Protein AF-N4V3N1-F1 (afdb_monomer_lite)

Secondary structure (DSSP, 8-state):
-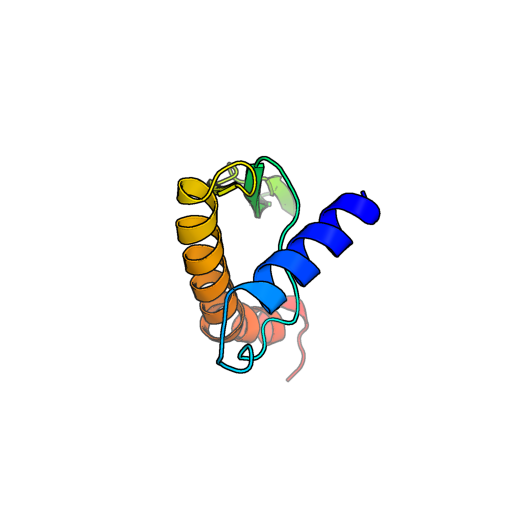HHHHHHHHHHHHHT-SS---S-------S-EEE--EEE-TTS-EEEPPPEEEE-SSSHHHHHHHHHHHHHHHHHIIIIIHHHHIIIII---

InterPro domains:
  IPR046797 PD-(D/E)XK nuclease-like [PF20516] (1-81)

Organism: Fusarium oxysporum f. sp. cubense (strain race 1) (NCBI:txid1229664)

Sequence (92 aa):
MGTWQSAQWRSLQHKRYASFGPIDFLPQGRDWQFVASILDENDKPVLLKGVQLGGTDSELKIYPLILRLRRLKRRIVEDYWPPFVSDVLAIS

pLDDT: mean 78.93, std 10.92, range [54.56, 93.38]

Foldseek 3Di:
DVVVVVVVVVVVVVPDPDDDDPPVDDDADAWDWDWDWDQDPVRDTDIDDIDTQFGPPDPVRRVSNVVVVVVVVVCCVPPVVVCCCCPPVVPD

Radius of gyration: 17.82 Å; chains: 1; bounding box: 52×28×42 Å

Structure (mmCIF, N/CA/C/O backbone):
data_AF-N4V3N1-F1
#
_entry.id   AF-N4V3N1-F1
#
loop_
_atom_site.group_PDB
_atom_site.id
_atom_site.type_symbol
_atom_site.label_atom_id
_atom_site.label_alt_id
_atom_site.label_comp_id
_atom_site.label_asym_id
_atom_site.label_entity_id
_atom_site.label_seq_id
_atom_site.pdbx_PDB_ins_code
_atom_site.Cartn_x
_atom_site.Cartn_y
_atom_site.Cartn_z
_atom_site.occupancy
_atom_site.B_iso_or_equiv
_atom_site.auth_seq_id
_atom_site.auth_comp_id
_atom_site.auth_asym_id
_atom_site.auth_atom_id
_atom_site.pdbx_PDB_model_num
ATOM 1 N N . MET A 1 1 ? -3.536 -17.570 17.429 1.00 55.03 1 MET A N 1
ATOM 2 C CA . MET A 1 1 ? -4.081 -16.881 16.233 1.00 55.03 1 MET A CA 1
ATOM 3 C C . MET A 1 1 ? -5.251 -17.633 15.586 1.00 55.03 1 MET A C 1
ATOM 5 O O . MET A 1 1 ? -6.298 -17.021 15.417 1.00 55.03 1 MET A O 1
ATOM 9 N N . GLY A 1 2 ? -5.157 -18.944 15.310 1.00 66.50 2 GLY A N 1
ATOM 10 C CA . GLY A 1 2 ? -6.214 -19.691 14.592 1.00 66.50 2 GLY A CA 1
ATOM 11 C C . GLY A 1 2 ? -7.606 -19.741 15.250 1.00 66.50 2 GLY A C 1
ATOM 12 O O . GLY A 1 2 ? -8.617 -19.668 14.551 1.00 66.50 2 GLY A O 1
ATOM 13 N N . THR A 1 3 ? -7.695 -19.795 16.584 1.00 71.38 3 THR A N 1
ATOM 14 C CA . THR A 1 3 ? -8.988 -19.855 17.299 1.00 71.38 3 THR A CA 1
ATOM 15 C C . THR A 1 3 ? -9.806 -18.571 17.138 1.00 71.38 3 THR A C 1
ATOM 17 O O . THR A 1 3 ? -11.012 -18.631 16.915 1.00 71.38 3 THR A O 1
ATOM 20 N N . TRP A 1 4 ? -9.145 -17.409 17.182 1.00 64.81 4 TRP A N 1
ATOM 21 C CA . TRP A 1 4 ? -9.783 -16.100 17.005 1.00 64.81 4 TRP A CA 1
ATOM 22 C C . TRP A 1 4 ? -10.264 -15.898 15.563 1.00 64.81 4 TRP A C 1
ATOM 24 O O . TRP A 1 4 ? -11.413 -15.524 15.342 1.00 64.81 4 TRP A O 1
ATOM 34 N N . GLN A 1 5 ? -9.433 -16.268 14.582 1.00 66.00 5 GLN A N 1
ATOM 35 C CA . GLN A 1 5 ? -9.799 -16.247 13.163 1.00 66.00 5 GLN A CA 1
ATOM 36 C C . GLN A 1 5 ? -11.017 -17.135 12.876 1.00 66.00 5 GLN A C 1
ATOM 38 O O . GLN A 1 5 ? -11.959 -16.712 12.211 1.00 66.00 5 GLN A O 1
ATOM 43 N N . SER A 1 6 ? -11.037 -18.345 13.442 1.00 73.81 6 SER A N 1
ATOM 44 C CA . SER A 1 6 ? -12.159 -19.280 13.300 1.00 73.81 6 SER A CA 1
ATOM 45 C C . SER A 1 6 ? -13.446 -18.744 13.936 1.00 73.81 6 SER A C 1
ATOM 47 O O . SER A 1 6 ? -14.521 -18.867 13.354 1.00 73.81 6 SER A O 1
ATOM 49 N N . ALA A 1 7 ? -13.357 -18.127 15.118 1.00 73.50 7 ALA A N 1
ATOM 50 C CA . ALA A 1 7 ? -14.509 -17.528 15.790 1.00 73.50 7 ALA A CA 1
ATOM 51 C C . ALA A 1 7 ? -15.074 -16.323 15.016 1.00 73.50 7 ALA A C 1
ATOM 53 O O . ALA A 1 7 ? -16.292 -16.172 14.918 1.00 73.50 7 ALA A O 1
ATOM 54 N N . GLN A 1 8 ? -14.206 -15.504 14.416 1.00 71.81 8 GLN A N 1
ATOM 55 C CA . GLN A 1 8 ? -14.610 -14.356 13.607 1.00 71.81 8 GLN A CA 1
ATOM 56 C C . GLN A 1 8 ? -15.370 -14.787 12.343 1.00 71.81 8 GLN A C 1
ATOM 58 O O . GLN A 1 8 ? -16.451 -14.260 12.080 1.00 71.81 8 GLN A O 1
ATOM 63 N N . TRP A 1 9 ? -14.867 -15.789 11.611 1.00 74.69 9 TRP A N 1
ATOM 64 C CA . TRP A 1 9 ? -15.569 -16.361 10.454 1.00 74.69 9 TRP A CA 1
ATOM 65 C C . TRP A 1 9 ? -16.946 -16.923 10.826 1.00 74.69 9 TRP A C 1
ATOM 67 O O . TRP A 1 9 ? -17.932 -16.612 10.158 1.00 74.69 9 TRP A O 1
ATOM 77 N N . ARG A 1 10 ? -17.045 -17.673 11.933 1.00 77.94 10 ARG A N 1
ATOM 78 C CA . ARG A 1 10 ? -18.328 -18.212 12.421 1.00 77.94 10 ARG A CA 1
ATOM 79 C C . ARG A 1 10 ? -19.312 -17.108 12.825 1.00 77.94 10 ARG A C 1
ATOM 81 O O . ARG A 1 10 ? -20.488 -17.200 12.498 1.00 77.94 10 ARG A O 1
ATOM 88 N N . SER A 1 11 ? -18.845 -16.050 13.492 1.00 72.06 11 SER A N 1
ATOM 89 C CA . SER A 1 11 ? -19.679 -14.899 13.886 1.00 72.06 11 SER A CA 1
ATOM 90 C C . SER A 1 11 ? -20.241 -14.147 12.675 1.00 72.06 11 SER A C 1
ATOM 92 O O . SER A 1 11 ? -21.419 -13.790 12.651 1.00 72.06 11 SER A O 1
ATOM 94 N N . LEU A 1 12 ? -19.420 -13.961 11.635 1.00 67.06 12 LEU A N 1
ATOM 95 C CA . LEU A 1 12 ? -19.852 -13.363 10.371 1.00 67.06 12 LEU A CA 1
ATOM 96 C C . LEU A 1 12 ? -20.918 -14.230 9.684 1.00 67.06 12 LEU A C 1
ATOM 98 O O . LEU A 1 12 ? -21.954 -13.703 9.280 1.00 67.06 12 LEU A O 1
ATOM 102 N N . GLN A 1 13 ? -20.699 -15.545 9.609 1.00 71.62 13 GLN A N 1
ATOM 103 C CA . GLN A 1 13 ? -21.666 -16.507 9.064 1.00 71.62 13 GLN A CA 1
ATOM 104 C C . GLN A 1 13 ? -22.992 -16.519 9.829 1.00 71.62 13 GLN A C 1
ATOM 106 O O . GLN A 1 13 ? -24.049 -16.633 9.219 1.00 71.62 13 GLN A O 1
ATOM 111 N N . HIS A 1 14 ? -22.953 -16.346 11.149 1.00 68.88 14 HIS A N 1
ATOM 112 C CA . HIS A 1 14 ? -24.147 -16.386 11.990 1.00 68.88 14 HIS A CA 1
ATOM 113 C C . HIS A 1 14 ? -25.037 -15.133 11.864 1.00 68.88 14 HIS A C 1
ATOM 115 O O . HIS A 1 14 ? -26.224 -15.189 12.168 1.00 68.88 14 HIS A O 1
ATOM 121 N N . LYS A 1 15 ? -24.488 -13.994 11.411 1.00 61.69 15 LYS A N 1
ATOM 122 C CA . LYS A 1 15 ? -25.187 -12.694 11.381 1.00 61.69 15 LYS A CA 1
ATOM 123 C C . LYS A 1 15 ? -25.893 -12.347 10.056 1.00 61.69 15 LYS A C 1
ATOM 125 O O . LYS A 1 15 ? -26.460 -11.256 9.975 1.00 61.69 15 LYS A O 1
ATOM 130 N N . ARG A 1 16 ? -25.890 -13.192 9.010 1.00 55.56 16 ARG A N 1
ATOM 131 C CA . ARG A 1 16 ? -26.550 -12.862 7.720 1.00 55.56 16 ARG A CA 1
ATOM 132 C C . ARG A 1 16 ? -27.276 -14.028 7.036 1.00 55.56 16 ARG A C 1
ATOM 134 O O . ARG A 1 16 ? -26.725 -15.104 6.877 1.00 55.56 16 ARG A O 1
ATOM 141 N N . TYR A 1 17 ? -28.462 -13.710 6.503 1.00 55.84 17 TYR A N 1
ATOM 142 C CA . TYR A 1 17 ? -29.288 -14.496 5.566 1.00 55.84 17 TYR A CA 1
ATOM 143 C C . TYR A 1 17 ? -28.829 -14.420 4.090 1.00 55.84 17 TYR A C 1
ATOM 145 O O . TYR A 1 17 ? -29.541 -14.872 3.200 1.00 55.84 17 TYR A O 1
ATOM 153 N N . ALA A 1 18 ? -27.667 -13.836 3.789 1.00 56.12 18 ALA A N 1
ATOM 154 C CA . ALA A 1 18 ? -27.199 -13.656 2.416 1.00 56.12 18 ALA A CA 1
ATOM 155 C C . ALA A 1 18 ? -25.795 -14.233 2.257 1.00 56.12 18 ALA A C 1
ATOM 157 O O . ALA A 1 18 ? -24.898 -13.900 3.036 1.0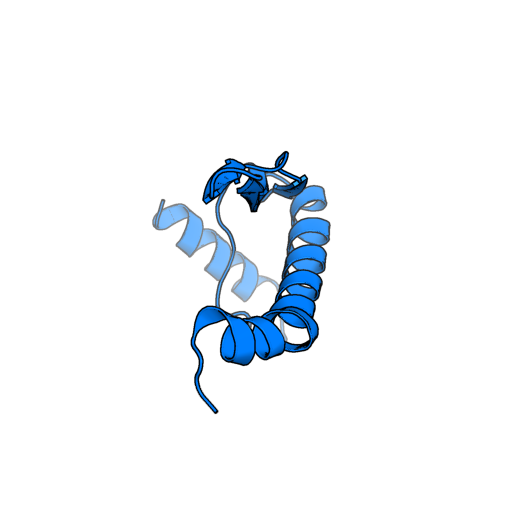0 56.12 18 ALA A O 1
ATOM 158 N N . SER A 1 19 ? -25.631 -15.079 1.235 1.00 55.47 19 SER A N 1
ATOM 159 C CA . SER A 1 19 ? -24.350 -15.628 0.799 1.00 55.47 19 SER A CA 1
ATOM 160 C C . SER A 1 19 ? -23.305 -14.520 0.748 1.00 55.47 19 SER A C 1
ATOM 162 O O . SER A 1 19 ? -23.519 -13.485 0.110 1.00 55.47 19 SER A O 1
ATOM 164 N N . PHE A 1 20 ? -22.176 -14.724 1.420 1.00 54.56 20 PHE A N 1
ATOM 165 C CA . PHE A 1 20 ? -21.027 -13.853 1.230 1.00 54.56 20 PHE A CA 1
ATOM 166 C C . PHE A 1 20 ? -20.712 -13.795 -0.269 1.00 54.56 20 PHE A C 1
ATOM 168 O O . PHE A 1 20 ? -20.595 -14.830 -0.920 1.00 54.56 20 PHE A O 1
ATOM 175 N N . GLY A 1 21 ? -20.581 -12.584 -0.820 1.00 62.44 21 GLY A N 1
ATOM 176 C CA . GLY A 1 21 ? -19.817 -12.401 -2.055 1.00 62.44 21 GLY A CA 1
ATOM 177 C C . GLY A 1 21 ? -18.360 -12.859 -1.852 1.00 62.44 21 GLY A C 1
ATOM 178 O O . GLY A 1 21 ? -17.999 -13.224 -0.731 1.00 62.44 21 GLY A O 1
ATOM 179 N N . PRO A 1 22 ? -17.502 -12.810 -2.886 1.00 59.72 22 PRO A N 1
ATOM 180 C CA . PRO A 1 22 ? -16.185 -13.456 -2.905 1.00 59.72 22 PRO A CA 1
ATOM 181 C C . PRO A 1 22 ? -15.178 -12.715 -2.011 1.00 59.72 22 PRO A C 1
ATOM 183 O O . PRO A 1 22 ? -14.311 -11.974 -2.471 1.00 59.72 22 PRO A O 1
ATOM 186 N N . ILE A 1 23 ? -15.346 -12.818 -0.696 1.00 60.44 23 ILE A N 1
ATOM 187 C CA . ILE A 1 23 ? -14.361 -12.374 0.282 1.00 60.44 23 ILE A CA 1
ATOM 188 C C . ILE A 1 23 ? -13.447 -13.570 0.528 1.00 60.44 23 ILE A C 1
ATOM 190 O O . ILE A 1 23 ? -13.733 -14.406 1.380 1.00 60.44 23 ILE A O 1
ATOM 194 N N . ASP A 1 24 ? -12.350 -13.633 -0.223 1.00 63.19 24 ASP A N 1
ATOM 195 C CA . ASP A 1 24 ? -11.390 -14.744 -0.147 1.00 63.19 24 ASP A CA 1
ATOM 196 C C . ASP A 1 24 ? -10.472 -14.648 1.084 1.00 63.19 24 ASP A C 1
ATOM 198 O O . ASP A 1 24 ? -9.874 -15.634 1.508 1.00 63.19 24 ASP A O 1
ATOM 202 N N . PHE A 1 25 ? -10.348 -13.457 1.683 1.00 65.25 25 PHE A N 1
ATOM 203 C CA . PHE A 1 25 ? -9.450 -13.224 2.811 1.00 65.25 25 PHE A CA 1
ATOM 204 C C . PHE A 1 25 ? -9.933 -12.091 3.730 1.00 65.25 25 PHE A C 1
ATOM 206 O O . PHE A 1 25 ? -10.488 -11.086 3.280 1.00 65.25 25 PHE A O 1
ATOM 213 N N . LEU A 1 26 ? -9.677 -12.254 5.033 1.00 66.19 26 LEU A N 1
ATOM 214 C CA . LEU A 1 26 ? -9.846 -11.218 6.052 1.00 66.19 26 LEU A CA 1
ATOM 215 C C . LEU A 1 26 ? -8.460 -10.761 6.535 1.00 66.19 26 LEU A C 1
ATOM 217 O O . LEU A 1 26 ? -7.717 -11.595 7.061 1.00 66.19 26 LEU A O 1
ATOM 221 N N . PRO A 1 27 ? -8.101 -9.471 6.398 1.00 64.88 27 PRO A N 1
ATOM 222 C CA . PRO A 1 27 ? -6.852 -8.957 6.948 1.00 64.88 27 PRO A CA 1
ATOM 223 C C . PRO A 1 27 ? -6.796 -9.164 8.466 1.00 64.88 27 PRO A C 1
ATOM 225 O O . PRO A 1 27 ? -7.787 -8.946 9.163 1.00 64.88 27 PRO A O 1
ATOM 228 N N . GLN A 1 28 ? -5.630 -9.574 8.976 1.00 65.19 28 GLN A N 1
ATOM 229 C CA . GLN A 1 28 ? -5.314 -9.632 10.406 1.00 65.19 28 GLN A CA 1
ATOM 230 C C . GLN A 1 28 ? -4.104 -8.750 10.723 1.00 65.19 28 GLN A C 1
ATOM 232 O O . GLN A 1 28 ? -3.063 -8.886 10.089 1.00 65.19 28 GLN A O 1
ATOM 237 N N . GLY A 1 29 ? -4.232 -7.845 11.694 1.00 67.75 29 GLY A N 1
ATOM 238 C CA . GLY A 1 29 ? -3.133 -6.990 12.154 1.00 67.75 29 GLY A CA 1
ATOM 239 C C . GLY A 1 29 ? -3.647 -5.675 12.733 1.00 67.75 29 GLY A C 1
ATOM 240 O O . GLY A 1 29 ? -4.558 -5.066 12.173 1.00 67.75 29 GLY A O 1
ATOM 241 N N . ARG A 1 30 ? -3.074 -5.234 13.863 1.00 73.81 30 ARG A N 1
ATOM 242 C CA . ARG A 1 30 ? -3.573 -4.059 14.599 1.00 73.81 30 ARG A CA 1
ATOM 243 C C . ARG A 1 30 ? -3.532 -2.796 13.739 1.00 73.81 30 ARG A C 1
ATOM 245 O O . ARG A 1 30 ? -4.543 -2.114 13.627 1.00 73.81 30 ARG A O 1
ATOM 252 N N . ASP A 1 31 ? -2.412 -2.576 13.057 1.00 81.12 31 ASP A N 1
ATOM 253 C CA . ASP A 1 31 ? -2.213 -1.470 12.129 1.00 81.12 31 ASP A CA 1
ATOM 254 C C . ASP A 1 31 ? -1.711 -1.993 10.783 1.00 81.12 31 ASP A C 1
ATOM 256 O O . ASP A 1 31 ? -0.815 -2.832 10.713 1.00 81.12 31 ASP A O 1
ATOM 260 N N . TRP A 1 32 ? -2.306 -1.484 9.708 1.00 83.50 32 TRP A N 1
ATOM 261 C CA . TRP A 1 32 ? -1.942 -1.796 8.331 1.00 83.50 32 TRP A CA 1
ATOM 262 C C . TRP A 1 32 ? -1.354 -0.554 7.675 1.00 83.50 32 TRP A C 1
ATOM 264 O O . TRP A 1 32 ? -1.991 0.504 7.644 1.00 83.50 32 TRP A O 1
ATOM 274 N N . GLN A 1 33 ? -0.153 -0.686 7.119 1.00 85.12 33 GLN A N 1
ATOM 275 C CA . GLN A 1 33 ? 0.555 0.385 6.425 1.00 85.12 33 GLN A CA 1
ATOM 276 C C . GLN A 1 33 ? 0.926 -0.055 5.011 1.00 85.12 33 GLN A C 1
ATOM 278 O O . GLN A 1 33 ? 1.270 -1.210 4.775 1.00 85.12 33 GLN A O 1
ATOM 283 N N . PHE A 1 34 ? 0.844 0.882 4.073 1.00 82.06 34 PHE A N 1
ATOM 284 C CA . PHE A 1 34 ? 1.399 0.741 2.737 1.00 82.06 34 PHE A CA 1
ATOM 285 C C . PHE A 1 34 ? 2.762 1.420 2.711 1.00 82.06 34 PHE A C 1
ATOM 287 O O . PHE A 1 34 ? 2.861 2.596 3.061 1.00 82.06 34 PHE A O 1
ATOM 294 N N . VAL A 1 35 ? 3.792 0.693 2.295 1.00 82.69 35 VAL A N 1
ATOM 295 C CA . VAL A 1 35 ? 5.151 1.214 2.144 1.00 82.69 35 VAL A CA 1
ATOM 296 C C . VAL A 1 35 ? 5.562 0.996 0.697 1.00 82.69 35 VAL A C 1
ATOM 298 O O . VAL A 1 35 ? 5.369 -0.091 0.159 1.00 82.69 35 VAL A O 1
ATOM 301 N N . ALA A 1 36 ? 6.090 2.041 0.073 1.00 82.25 36 ALA A N 1
ATOM 302 C CA . ALA A 1 36 ? 6.644 1.983 -1.272 1.00 82.25 36 ALA A CA 1
ATOM 303 C C . ALA A 1 36 ? 8.150 2.226 -1.204 1.00 82.25 36 ALA A C 1
ATOM 305 O O . ALA A 1 36 ? 8.628 2.875 -0.275 1.00 82.25 36 ALA A O 1
ATOM 306 N N . SER A 1 37 ? 8.884 1.734 -2.191 1.00 83.50 37 SER A N 1
ATOM 307 C CA . SER A 1 37 ? 10.302 2.030 -2.369 1.00 83.50 37 SER A CA 1
ATOM 308 C C . SER A 1 37 ? 10.558 2.514 -3.784 1.00 83.50 37 SER A C 1
ATOM 310 O O . SER A 1 37 ? 9.901 2.058 -4.718 1.00 83.50 37 SER A O 1
ATOM 312 N N . ILE A 1 38 ? 11.527 3.408 -3.928 1.00 85.31 38 ILE A N 1
ATOM 313 C CA . ILE A 1 38 ? 12.055 3.856 -5.219 1.00 85.31 38 ILE A CA 1
ATOM 314 C C . ILE A 1 38 ? 13.566 3.646 -5.239 1.00 85.31 38 ILE A C 1
ATOM 316 O O . ILE A 1 38 ? 14.171 3.489 -4.179 1.00 85.31 38 ILE A O 1
ATOM 320 N N . LEU A 1 39 ? 14.163 3.637 -6.426 1.00 83.69 39 LEU A N 1
ATOM 321 C CA . LEU A 1 39 ? 15.610 3.758 -6.561 1.00 83.69 39 LEU A CA 1
ATOM 322 C C . LEU A 1 39 ? 15.985 5.243 -6.507 1.00 83.69 39 LEU A C 1
ATOM 324 O O . LEU A 1 39 ? 15.294 6.073 -7.101 1.00 83.69 39 LEU A O 1
ATOM 328 N N . ASP A 1 40 ? 17.023 5.575 -5.744 1.00 85.62 40 ASP A N 1
ATOM 329 C CA . ASP A 1 40 ? 17.619 6.910 -5.759 1.00 85.62 40 ASP A CA 1
ATOM 330 C C . ASP A 1 40 ? 18.538 7.105 -6.979 1.00 85.62 40 ASP A C 1
ATOM 332 O O . ASP A 1 40 ? 18.688 6.226 -7.824 1.00 85.62 40 ASP A O 1
ATOM 336 N N . GLU A 1 41 ? 19.165 8.275 -7.071 1.00 91.38 41 GLU A N 1
ATOM 337 C CA . GLU A 1 41 ? 20.103 8.643 -8.144 1.00 91.38 41 GLU A CA 1
ATOM 338 C C . GLU A 1 41 ? 21.348 7.740 -8.258 1.00 91.38 41 GLU A C 1
ATOM 340 O O . GLU A 1 41 ? 22.068 7.827 -9.249 1.00 91.38 41 GLU A O 1
ATOM 345 N N . ASN A 1 42 ? 21.600 6.876 -7.268 1.00 91.06 42 ASN A N 1
ATOM 346 C CA . ASN A 1 42 ? 22.704 5.915 -7.238 1.00 91.06 42 ASN A CA 1
ATOM 347 C C . ASN A 1 42 ? 22.206 4.458 -7.293 1.00 91.06 42 ASN A C 1
ATOM 349 O O . ASN A 1 42 ? 22.908 3.555 -6.825 1.00 91.06 42 ASN A O 1
ATOM 353 N N . ASP A 1 43 ? 20.985 4.230 -7.787 1.00 85.56 43 ASP A N 1
ATOM 354 C CA . ASP A 1 43 ? 20.328 2.920 -7.870 1.00 85.56 43 ASP A CA 1
ATOM 355 C C . ASP A 1 43 ? 20.154 2.211 -6.514 1.00 85.56 43 ASP A C 1
ATOM 357 O O . ASP A 1 43 ? 20.029 0.982 -6.441 1.00 85.56 43 ASP A O 1
ATOM 361 N N . LYS A 1 44 ? 20.118 2.959 -5.403 1.00 85.38 44 LYS A N 1
ATOM 362 C CA . LYS A 1 44 ? 19.860 2.376 -4.080 1.00 85.38 44 LYS A CA 1
ATOM 363 C C . LYS A 1 44 ? 18.371 2.409 -3.745 1.00 85.38 44 LYS A C 1
ATOM 365 O O . LYS A 1 44 ? 17.726 3.444 -3.910 1.00 85.38 44 LYS A O 1
ATOM 370 N N . PRO A 1 45 ? 17.807 1.313 -3.205 1.00 83.06 45 PRO A N 1
ATOM 371 C CA . PRO A 1 45 ? 16.414 1.289 -2.790 1.00 83.06 45 PRO A CA 1
ATOM 372 C C . PRO A 1 45 ? 16.202 2.158 -1.545 1.00 83.06 45 PRO A C 1
ATOM 374 O O . PRO A 1 45 ? 16.749 1.888 -0.474 1.00 83.06 45 PRO A O 1
ATOM 377 N N . VAL A 1 46 ? 15.350 3.173 -1.672 1.00 88.25 46 VAL A N 1
ATOM 378 C CA . VAL A 1 46 ? 14.924 4.061 -0.589 1.00 88.25 46 VAL A CA 1
ATOM 379 C C . VAL A 1 46 ? 13.450 3.826 -0.293 1.00 88.25 46 VAL A C 1
ATOM 381 O O . VAL A 1 46 ? 12.598 3.886 -1.181 1.00 88.25 46 VAL A O 1
ATOM 384 N N . LEU A 1 47 ? 13.138 3.570 0.979 1.00 85.12 47 LEU A N 1
ATOM 385 C CA . LEU A 1 47 ? 11.762 3.436 1.449 1.00 85.12 47 LEU A CA 1
ATOM 386 C C . LEU A 1 47 ? 11.112 4.813 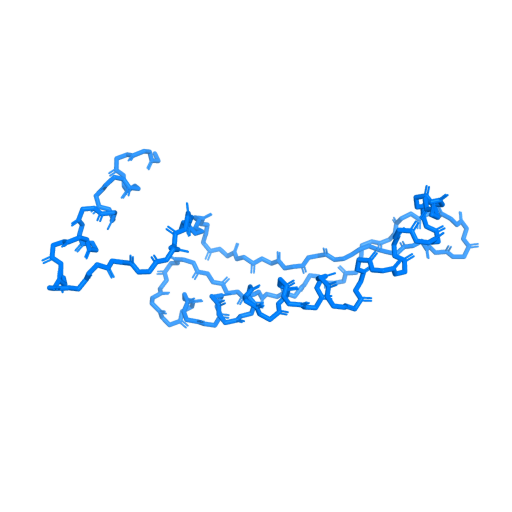1.580 1.00 85.12 47 LEU A C 1
ATOM 388 O 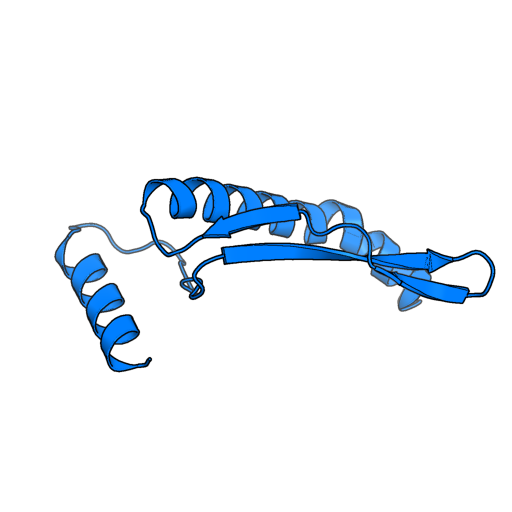O . LEU A 1 47 ? 11.582 5.687 2.309 1.00 85.12 47 LEU A O 1
ATOM 392 N N . LEU A 1 48 ? 9.980 4.978 0.910 1.00 81.81 48 LEU A N 1
ATOM 393 C CA . LEU A 1 48 ? 9.101 6.119 1.086 1.00 81.81 48 LEU A CA 1
ATOM 394 C C . LEU A 1 48 ? 8.335 5.988 2.403 1.00 81.81 48 LEU A C 1
ATOM 396 O O . LEU A 1 48 ? 8.070 4.891 2.902 1.00 81.81 48 LEU A O 1
ATOM 400 N N . LYS A 1 49 ? 7.938 7.134 2.962 1.00 83.00 49 LYS A N 1
ATOM 401 C CA . LYS A 1 49 ? 7.173 7.183 4.210 1.00 83.00 49 LYS A CA 1
ATOM 402 C C . LYS A 1 49 ? 5.907 6.329 4.095 1.00 83.00 49 LYS A C 1
ATOM 404 O O . LYS A 1 49 ? 5.079 6.546 3.211 1.00 83.00 49 LYS A O 1
ATOM 409 N N . GLY A 1 50 ? 5.749 5.394 5.030 1.00 81.50 50 GLY A N 1
ATOM 410 C CA . GLY A 1 50 ? 4.581 4.526 5.093 1.00 81.50 50 GLY A CA 1
ATOM 411 C C . GLY A 1 50 ? 3.282 5.315 5.270 1.00 81.50 50 GLY A C 1
ATOM 412 O O . GLY A 1 50 ? 3.191 6.221 6.102 1.00 81.50 50 GLY A O 1
ATOM 413 N N . VAL A 1 51 ? 2.260 4.952 4.500 1.00 83.88 51 VAL A N 1
ATOM 414 C CA . VAL A 1 51 ? 0.911 5.518 4.595 1.00 83.88 51 VAL A CA 1
ATOM 415 C C . VAL A 1 51 ? 0.027 4.548 5.365 1.00 83.88 51 VAL A C 1
ATOM 417 O O . VAL A 1 51 ? -0.131 3.392 4.973 1.00 83.88 51 VAL A O 1
ATOM 420 N N . GLN A 1 52 ? -0.595 5.007 6.451 1.00 86.12 52 GLN A N 1
ATOM 421 C CA . GLN A 1 52 ? -1.502 4.158 7.218 1.00 86.12 52 GLN A CA 1
ATOM 422 C C . GLN A 1 52 ? -2.788 3.891 6.435 1.00 86.12 52 GLN A C 1
ATOM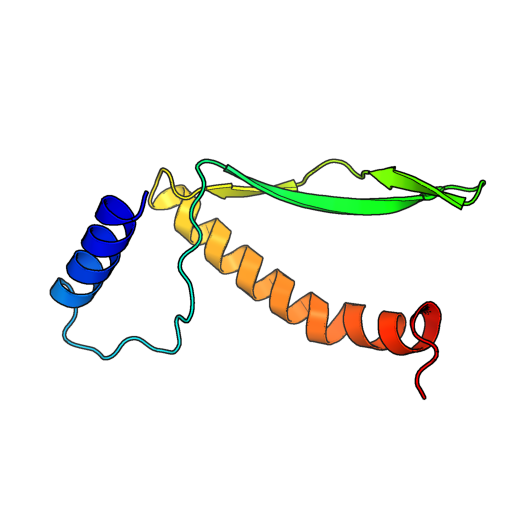 424 O O . GLN A 1 52 ? -3.538 4.816 6.113 1.00 86.12 52 GLN A O 1
ATOM 429 N N . LEU A 1 53 ? -3.049 2.616 6.147 1.00 87.00 53 LEU A N 1
ATOM 430 C CA . LEU A 1 53 ? -4.225 2.143 5.422 1.00 87.00 53 LEU A CA 1
ATOM 431 C C . LEU A 1 53 ? -5.431 1.973 6.345 1.00 87.00 53 LEU A C 1
ATOM 433 O O . LEU A 1 53 ? -6.549 2.280 5.940 1.00 87.00 53 LEU A O 1
ATOM 437 N N . GLY A 1 54 ? -5.208 1.552 7.583 1.00 88.12 54 GLY A N 1
ATOM 438 C CA . GLY A 1 54 ? -6.253 1.332 8.577 1.00 88.12 54 GLY A CA 1
ATOM 439 C C . GLY A 1 54 ? -5.798 0.299 9.596 1.00 88.12 54 GLY A C 1
ATOM 440 O O . GLY A 1 54 ? -4.602 0.187 9.862 1.00 88.12 54 GLY A O 1
ATOM 441 N N . GLY A 1 55 ? -6.737 -0.453 10.154 1.00 86.06 55 GLY A N 1
ATOM 442 C CA . GLY A 1 55 ? -6.459 -1.426 11.208 1.00 86.06 55 GLY A CA 1
ATOM 443 C C . GLY A 1 55 ? -7.611 -2.400 11.396 1.00 86.06 55 GLY A C 1
ATOM 444 O O . GLY A 1 55 ? -8.728 -2.142 10.942 1.00 86.06 55 GLY A O 1
ATOM 445 N N . THR A 1 56 ? -7.334 -3.532 12.039 1.00 83.94 56 THR A N 1
ATOM 446 C CA . THR A 1 56 ? -8.337 -4.577 12.319 1.00 83.94 56 THR A CA 1
ATOM 447 C C . THR A 1 56 ? -8.725 -4.628 13.795 1.00 83.94 56 THR A C 1
ATOM 449 O O . THR A 1 56 ? -9.365 -5.579 14.233 1.00 83.94 56 THR A O 1
ATOM 452 N N . ASP A 1 57 ? -8.301 -3.634 14.573 1.00 82.94 57 ASP A N 1
ATOM 453 C CA . ASP A 1 57 ? -8.553 -3.500 16.008 1.00 82.94 57 ASP A CA 1
ATOM 454 C C . ASP A 1 57 ? -9.851 -2.743 16.332 1.00 82.94 57 ASP A C 1
ATOM 456 O O . ASP A 1 57 ? -10.302 -2.778 17.474 1.00 82.94 57 ASP A O 1
ATOM 460 N N . SER A 1 58 ? -10.479 -2.092 15.347 1.00 82.62 58 SER A N 1
ATOM 461 C CA . SER A 1 58 ? -11.815 -1.505 15.487 1.00 82.62 58 SER A CA 1
ATOM 462 C C . SER A 1 58 ? -12.596 -1.510 14.173 1.00 82.62 58 SER A C 1
ATOM 464 O O . SER A 1 58 ? -12.023 -1.386 13.090 1.00 82.62 58 SER A O 1
ATOM 466 N N . GLU A 1 59 ? -13.928 -1.592 14.254 1.00 78.44 59 GLU A N 1
ATOM 467 C CA . GLU A 1 59 ? -14.805 -1.530 13.073 1.00 78.44 59 GLU A CA 1
ATOM 468 C C . GLU A 1 59 ? -14.574 -0.251 12.253 1.00 78.44 59 GLU A C 1
ATOM 470 O O . GLU A 1 59 ? -14.463 -0.304 11.028 1.00 78.44 59 GLU A O 1
ATOM 475 N N . LEU A 1 60 ? -14.390 0.889 12.929 1.00 84.44 60 LEU A N 1
ATOM 476 C CA . LEU A 1 60 ? -14.116 2.184 12.297 1.00 84.44 60 LEU A CA 1
ATOM 477 C C . LEU A 1 60 ? -12.805 2.210 11.502 1.00 84.44 60 LEU A C 1
ATOM 479 O O . LEU A 1 60 ? -12.699 2.964 10.538 1.00 84.44 60 LEU A O 1
ATOM 483 N N . LYS A 1 61 ? -11.817 1.393 11.875 1.00 83.06 61 LYS A N 1
ATOM 484 C CA . LYS A 1 61 ? -10.550 1.255 11.145 1.00 83.06 61 LYS A CA 1
ATOM 485 C C . LYS A 1 61 ? -10.613 0.193 10.039 1.00 83.06 61 LYS A C 1
ATOM 487 O O . LYS A 1 61 ? -9.865 0.301 9.063 1.00 83.06 61 LYS A O 1
ATOM 492 N N . ILE A 1 62 ? -11.531 -0.772 10.141 1.00 83.31 62 ILE A N 1
ATOM 493 C CA . ILE A 1 62 ? -11.742 -1.828 9.137 1.00 83.31 62 ILE A CA 1
ATOM 494 C C . ILE A 1 62 ? -12.356 -1.258 7.852 1.00 83.31 62 ILE A C 1
ATOM 496 O O . ILE A 1 62 ? -11.886 -1.568 6.756 1.00 83.31 62 ILE A O 1
ATOM 500 N N . TYR A 1 63 ? -13.376 -0.402 7.952 1.00 82.56 63 TYR A N 1
ATOM 501 C CA . TYR A 1 63 ? -14.013 0.195 6.770 1.00 82.56 63 TYR A CA 1
ATOM 502 C C . TYR A 1 63 ? -13.033 0.941 5.839 1.00 82.56 63 TYR A C 1
ATOM 504 O O . TYR A 1 63 ? -12.993 0.618 4.644 1.00 82.56 63 TYR A O 1
ATOM 512 N N . PRO A 1 64 ? -12.208 1.896 6.322 1.00 86.56 64 PRO A N 1
ATOM 513 C CA . PRO A 1 64 ? -11.237 2.577 5.473 1.00 86.56 64 PRO A CA 1
ATOM 514 C C . PRO A 1 64 ? -10.142 1.630 4.967 1.00 86.56 64 PRO A C 1
ATOM 516 O O . PRO A 1 64 ? -9.713 1.796 3.823 1.00 86.56 64 PRO A O 1
ATOM 519 N N . LEU A 1 65 ? -9.743 0.616 5.749 1.00 87.88 65 LEU A N 1
ATOM 520 C CA . LEU A 1 65 ? -8.794 -0.413 5.311 1.00 87.88 65 LEU A CA 1
ATOM 521 C C . LEU A 1 65 ? -9.315 -1.149 4.069 1.00 87.88 65 LEU A C 1
ATOM 523 O O . LEU A 1 65 ? -8.635 -1.179 3.044 1.00 87.88 65 LEU A O 1
ATOM 527 N N . ILE A 1 66 ? -10.544 -1.672 4.119 1.00 85.44 66 ILE A N 1
ATOM 528 C CA . ILE A 1 66 ? -11.152 -2.397 2.991 1.00 85.44 66 ILE A CA 1
ATOM 529 C C . ILE A 1 66 ? -11.287 -1.488 1.763 1.00 85.44 66 ILE A C 1
ATOM 531 O O . ILE A 1 66 ? -10.947 -1.894 0.649 1.00 85.44 66 ILE A O 1
ATOM 535 N N . LEU A 1 67 ? -11.762 -0.251 1.943 1.00 87.94 67 LEU A N 1
ATOM 536 C CA . LEU A 1 67 ? -11.928 0.692 0.834 1.00 87.94 67 LEU A CA 1
ATOM 537 C C . LEU A 1 67 ? -10.590 1.008 0.151 1.00 87.94 67 LEU A C 1
ATOM 539 O O . LEU A 1 67 ? -10.507 1.021 -1.081 1.00 87.94 67 LEU A O 1
ATOM 543 N N . ARG A 1 68 ? -9.540 1.255 0.940 1.00 89.69 68 ARG A N 1
ATOM 544 C CA . ARG A 1 68 ? -8.204 1.567 0.423 1.00 89.69 68 ARG A CA 1
ATOM 545 C C . ARG A 1 68 ? -7.560 0.360 -0.249 1.00 89.69 68 ARG A C 1
ATOM 547 O O . ARG A 1 68 ? -7.003 0.537 -1.325 1.00 89.69 68 ARG A O 1
ATOM 554 N N . LEU A 1 69 ? -7.718 -0.849 0.294 1.00 88.50 69 LEU A N 1
ATOM 555 C CA . LEU A 1 69 ? -7.256 -2.084 -0.354 1.00 88.50 69 LEU A CA 1
ATOM 556 C C . LEU A 1 69 ? -7.940 -2.314 -1.706 1.00 88.50 69 LEU A C 1
ATOM 558 O O . LEU A 1 69 ? -7.271 -2.647 -2.681 1.00 88.50 69 LEU A O 1
ATOM 562 N N . ARG A 1 70 ? -9.254 -2.075 -1.809 1.00 87.81 70 ARG A N 1
ATOM 563 C CA . ARG A 1 70 ? -9.976 -2.179 -3.091 1.00 87.81 70 ARG A CA 1
ATOM 564 C C . ARG A 1 70 ? -9.467 -1.176 -4.123 1.00 87.81 70 ARG A C 1
ATOM 566 O O . ARG A 1 70 ? -9.246 -1.544 -5.273 1.00 87.81 70 ARG A O 1
ATOM 573 N N . ARG A 1 71 ? -9.256 0.080 -3.714 1.00 90.06 71 ARG A N 1
ATOM 574 C CA . ARG A 1 71 ? -8.679 1.113 -4.590 1.00 90.06 71 ARG A CA 1
ATOM 575 C C . ARG A 1 71 ? -7.249 0.773 -5.001 1.00 90.06 71 ARG A C 1
ATOM 577 O O . ARG A 1 71 ? -6.913 0.954 -6.164 1.00 90.06 71 ARG A O 1
ATOM 584 N N . LEU A 1 72 ? -6.439 0.270 -4.071 1.00 88.94 72 LEU A N 1
ATOM 585 C CA . LEU A 1 72 ? -5.062 -0.137 -4.332 1.00 88.94 72 LEU A CA 1
ATOM 586 C C . LEU A 1 72 ? -5.009 -1.297 -5.326 1.00 88.94 72 LEU A C 1
ATOM 588 O O . LEU A 1 72 ? -4.296 -1.190 -6.313 1.00 88.94 72 LEU A O 1
ATOM 592 N N . LYS A 1 73 ? -5.817 -2.349 -5.127 1.00 89.56 73 LYS A N 1
ATOM 593 C CA . LYS A 1 73 ? -5.942 -3.463 -6.082 1.00 89.56 73 LYS A CA 1
ATOM 594 C C . LYS A 1 73 ? -6.250 -2.947 -7.483 1.00 89.56 73 LYS A C 1
ATOM 596 O O . LYS A 1 73 ? -5.598 -3.350 -8.437 1.00 89.56 73 LYS A O 1
ATOM 601 N N . ARG A 1 74 ? -7.237 -2.054 -7.591 1.00 91.06 74 ARG A N 1
ATOM 602 C CA . ARG A 1 74 ? -7.631 -1.479 -8.875 1.00 91.06 74 ARG A CA 1
ATOM 603 C C . ARG A 1 74 ? -6.465 -0.740 -9.539 1.00 91.06 74 ARG A C 1
ATOM 605 O O . ARG A 1 74 ? -6.130 -1.069 -10.664 1.00 91.06 74 ARG A O 1
ATOM 612 N N . ARG A 1 75 ? -5.797 0.166 -8.816 1.00 89.19 75 ARG A N 1
ATOM 613 C CA . ARG A 1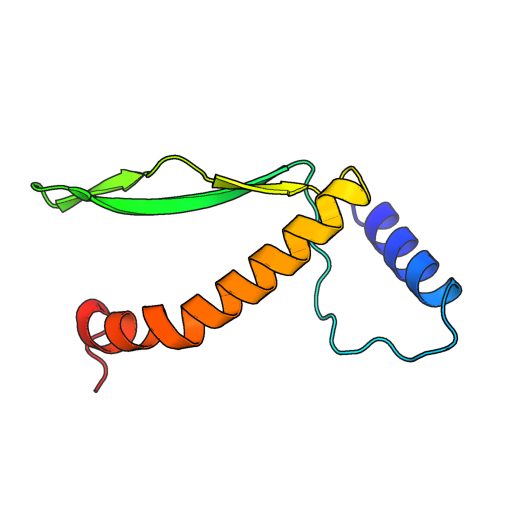 75 ? -4.630 0.905 -9.335 1.00 89.19 75 ARG A CA 1
ATOM 614 C C . ARG A 1 75 ? -3.460 0.001 -9.715 1.00 89.19 75 ARG A C 1
ATOM 616 O O . ARG A 1 75 ? -2.794 0.259 -10.702 1.00 89.19 75 ARG A O 1
ATOM 623 N N . ILE A 1 76 ? -3.205 -1.064 -8.950 1.00 89.88 76 ILE A N 1
ATOM 624 C CA . ILE A 1 76 ? -2.164 -2.040 -9.301 1.00 89.88 76 ILE A CA 1
ATOM 625 C C . ILE A 1 76 ? -2.450 -2.642 -10.670 1.00 89.88 76 ILE A C 1
ATOM 627 O O . ILE A 1 76 ? -1.556 -2.670 -11.500 1.00 89.88 76 ILE A O 1
ATOM 631 N N . VAL A 1 77 ? -3.681 -3.082 -10.914 1.00 92.50 77 VAL A N 1
ATOM 632 C CA . VAL A 1 77 ? -4.042 -3.733 -12.178 1.00 92.50 77 VAL A CA 1
ATOM 633 C C . VAL A 1 77 ? -4.110 -2.738 -13.337 1.00 92.50 77 VAL A C 1
ATOM 635 O O . VAL A 1 77 ? -3.635 -3.050 -14.423 1.00 92.50 77 VAL A O 1
ATOM 638 N N . GLU A 1 78 ? -4.706 -1.569 -13.115 1.00 93.38 78 GLU A N 1
ATOM 639 C CA . GLU A 1 78 ? -4.989 -0.598 -14.179 1.00 93.38 78 GLU A CA 1
ATOM 640 C C . GLU A 1 78 ? -3.779 0.285 -14.509 1.00 93.38 78 GLU A C 1
ATOM 642 O O . GLU A 1 78 ? -3.503 0.515 -15.682 1.00 93.38 78 GLU A O 1
ATOM 647 N N . ASP A 1 79 ? -3.042 0.744 -13.494 1.00 90.62 79 ASP A N 1
ATOM 648 C CA . ASP A 1 79 ? -2.048 1.811 -13.655 1.00 90.62 79 ASP A CA 1
ATOM 649 C C . ASP A 1 79 ? -0.605 1.305 -13.523 1.00 90.62 79 ASP A C 1
ATOM 651 O O . ASP A 1 79 ? 0.274 1.752 -14.254 1.00 90.62 79 ASP A O 1
ATOM 655 N N . TYR A 1 80 ? -0.331 0.398 -12.576 1.00 86.06 80 TYR A N 1
ATOM 656 C CA . TYR A 1 80 ? 1.048 0.001 -12.249 1.00 86.06 80 TYR A CA 1
ATOM 657 C C . TYR A 1 80 ? 1.510 -1.272 -12.957 1.00 86.06 80 TYR A C 1
ATOM 659 O O . TYR A 1 80 ? 2.688 -1.396 -13.278 1.00 86.06 80 TYR A O 1
ATOM 667 N N . TRP A 1 81 ? 0.609 -2.224 -13.196 1.00 89.44 81 TRP A N 1
ATOM 668 C CA . TRP A 1 81 ? 0.959 -3.501 -13.809 1.00 89.44 81 TRP A CA 1
ATOM 669 C C . TRP A 1 81 ? 1.430 -3.358 -15.262 1.00 89.44 81 TRP A C 1
ATOM 671 O O . TRP A 1 81 ? 2.483 -3.915 -15.566 1.00 89.44 81 TRP A O 1
ATOM 681 N N . PRO A 1 82 ? 0.756 -2.592 -16.147 1.00 92.62 82 PRO A N 1
ATOM 682 C CA . PRO A 1 82 ? 1.221 -2.437 -17.524 1.00 92.62 82 PRO A CA 1
ATOM 683 C C . PRO A 1 82 ? 2.659 -1.896 -17.650 1.00 92.62 82 PRO A C 1
ATOM 685 O O . PRO A 1 82 ? 3.464 -2.580 -18.282 1.00 92.62 82 PRO A O 1
ATOM 688 N N . PRO A 1 83 ? 3.037 -0.758 -17.022 1.00 88.31 83 PRO A N 1
ATOM 689 C CA . PRO A 1 83 ? 4.409 -0.260 -17.113 1.00 88.31 83 PRO A CA 1
ATOM 690 C C . PRO A 1 83 ? 5.411 -1.175 -16.401 1.00 88.31 83 PRO A C 1
ATOM 692 O O . PRO A 1 83 ? 6.545 -1.305 -16.835 1.00 88.31 83 PRO A O 1
ATOM 695 N N . PHE A 1 84 ? 5.014 -1.875 -15.332 1.00 84.81 84 PHE A N 1
ATOM 696 C CA . PHE A 1 84 ? 5.903 -2.848 -14.692 1.00 84.81 84 PHE A CA 1
ATOM 697 C C . PHE A 1 84 ? 6.259 -4.007 -15.635 1.00 84.81 84 PHE A C 1
ATOM 699 O O . PHE A 1 84 ? 7.412 -4.434 -15.697 1.00 84.81 84 PHE A O 1
ATOM 706 N N . VAL A 1 85 ? 5.284 -4.512 -16.392 1.00 87.44 85 VAL A N 1
ATOM 707 C CA . VAL A 1 85 ? 5.520 -5.580 -17.370 1.00 87.44 85 VAL A CA 1
ATOM 708 C C . VAL A 1 85 ? 6.430 -5.100 -18.503 1.00 87.44 85 VAL A C 1
ATOM 710 O O . VAL A 1 85 ? 7.375 -5.815 -18.843 1.00 87.44 85 VAL A O 1
ATOM 713 N N . SER A 1 86 ? 6.188 -3.904 -19.050 1.00 90.00 86 SER A N 1
ATOM 714 C CA . SER A 1 86 ? 6.998 -3.369 -20.151 1.00 90.00 86 SER A CA 1
ATOM 715 C C . SER A 1 86 ? 8.407 -2.979 -19.714 1.00 90.00 86 SER A C 1
ATOM 717 O O . SER A 1 86 ? 9.374 -3.352 -20.375 1.00 90.00 86 SER A O 1
ATOM 719 N N . ASP A 1 87 ? 8.532 -2.265 -18.597 1.00 84.81 87 ASP A N 1
ATOM 720 C CA . ASP A 1 87 ? 9.764 -1.554 -18.247 1.00 84.81 87 ASP A CA 1
ATOM 721 C C . ASP A 1 87 ? 10.669 -2.382 -17.328 1.00 84.81 87 ASP A C 1
ATOM 723 O O . ASP A 1 87 ? 11.887 -2.218 -17.351 1.00 84.81 87 ASP A O 1
ATOM 727 N N . VAL A 1 88 ? 10.090 -3.275 -16.512 1.00 82.94 88 VAL A N 1
ATOM 728 C CA . VAL A 1 88 ? 10.843 -4.079 -15.533 1.00 82.94 88 VAL A CA 1
ATOM 729 C C . VAL A 1 88 ? 10.968 -5.529 -15.973 1.00 82.94 88 VAL A C 1
ATOM 731 O O . VAL A 1 88 ? 12.060 -6.092 -15.927 1.00 82.94 88 VAL A O 1
ATOM 734 N N . LEU A 1 89 ? 9.861 -6.156 -16.379 1.00 84.12 89 LEU A N 1
ATOM 735 C CA . LEU A 1 89 ? 9.893 -7.560 -16.797 1.00 84.12 89 LEU A CA 1
ATOM 736 C C . LEU A 1 89 ? 10.335 -7.730 -18.255 1.00 84.12 89 LEU A C 1
ATOM 738 O O . LEU A 1 89 ? 10.773 -8.821 -18.615 1.00 84.12 89 LEU A O 1
ATOM 742 N N . ALA A 1 90 ? 10.232 -6.674 -19.071 1.00 83.19 90 ALA A N 1
ATOM 743 C CA . ALA A 1 90 ? 10.524 -6.685 -20.505 1.00 83.19 90 ALA A CA 1
ATOM 744 C C . ALA A 1 90 ? 9.790 -7.810 -21.266 1.00 83.19 90 ALA A C 1
ATOM 746 O O . ALA A 1 90 ? 10.312 -8.371 -22.230 1.00 83.19 90 ALA A O 1
ATOM 747 N N . ILE A 1 91 ? 8.578 -8.160 -20.820 1.00 74.00 91 ILE A N 1
ATOM 748 C CA . ILE A 1 91 ? 7.736 -9.167 -21.474 1.00 74.00 91 ILE A CA 1
ATOM 749 C C . ILE A 1 91 ? 6.789 -8.426 -22.422 1.00 74.00 91 ILE A C 1
ATOM 751 O O . ILE A 1 91 ? 5.927 -7.674 -21.969 1.00 74.00 91 ILE A O 1
ATOM 755 N N . SER A 1 92 ? 6.979 -8.630 -23.728 1.00 58.41 92 SER A N 1
ATOM 756 C CA . SER A 1 92 ? 6.143 -8.098 -24.817 1.00 58.41 92 SER A CA 1
ATOM 757 C C . SER A 1 92 ? 5.138 -9.122 -25.323 1.00 58.41 92 SER A C 1
ATOM 759 O O . SER A 1 92 ? 5.605 -10.233 -25.669 1.00 58.41 92 SER A O 1
#